Protein AF-A0A7Z0WFH0-F1 (afdb_monomer_lite)

Structure (mmCIF, N/CA/C/O backbone):
data_AF-A0A7Z0WFH0-F1
#
_entry.id   AF-A0A7Z0WFH0-F1
#
loop_
_atom_site.group_PDB
_atom_site.id
_atom_site.type_symbol
_atom_site.label_atom_id
_atom_site.label_alt_id
_atom_site.label_comp_id
_atom_site.label_asym_id
_atom_site.label_entity_id
_atom_site.label_seq_id
_atom_site.pdbx_PDB_ins_code
_atom_site.Cartn_x
_atom_site.Cartn_y
_atom_site.Cartn_z
_atom_site.occupancy
_atom_site.B_iso_or_equiv
_atom_site.auth_seq_id
_atom_site.auth_comp_id
_atom_site.auth_asym_id
_atom_site.auth_atom_id
_atom_site.pdbx_PDB_model_num
ATOM 1 N N . MET A 1 1 ? 19.321 29.723 -22.909 1.00 38.38 1 MET A N 1
ATOM 2 C CA . MET A 1 1 ? 19.135 29.171 -24.269 1.00 38.38 1 MET A CA 1
ATOM 3 C C . MET A 1 1 ? 18.101 28.056 -24.144 1.00 38.38 1 MET A C 1
ATOM 5 O O . MET A 1 1 ? 18.342 27.176 -23.334 1.00 38.38 1 MET A O 1
ATOM 9 N N . SER A 1 2 ? 16.930 28.134 -24.794 1.00 35.34 2 SER A N 1
ATOM 10 C CA . SER A 1 2 ? 15.909 27.067 -24.711 1.00 35.34 2 SER A CA 1
ATOM 11 C C . SER A 1 2 ? 15.937 26.226 -25.981 1.00 35.34 2 SER A C 1
ATOM 13 O O . SER A 1 2 ? 15.665 26.749 -27.064 1.00 35.34 2 SER A O 1
ATOM 15 N N . ILE A 1 3 ? 16.248 24.944 -25.852 1.00 44.28 3 ILE A N 1
ATOM 16 C CA . ILE A 1 3 ? 16.109 23.976 -26.940 1.00 44.28 3 ILE A CA 1
ATOM 17 C C . ILE A 1 3 ? 14.621 23.618 -27.024 1.00 44.28 3 ILE A C 1
ATOM 19 O O . ILE A 1 3 ? 14.014 23.285 -26.011 1.00 44.28 3 ILE A O 1
ATOM 23 N N . ARG A 1 4 ? 14.012 23.772 -28.206 1.00 37.69 4 ARG A N 1
ATOM 24 C CA . ARG A 1 4 ? 12.574 23.510 -28.428 1.00 37.69 4 ARG A CA 1
ATOM 25 C C . ARG A 1 4 ? 12.294 22.161 -29.087 1.00 37.69 4 ARG A C 1
ATOM 27 O O . ARG A 1 4 ? 11.166 21.691 -29.035 1.00 37.69 4 ARG A O 1
ATOM 34 N N . SER A 1 5 ? 13.303 21.565 -29.708 1.00 40.38 5 SER A N 1
ATOM 35 C CA . SER A 1 5 ? 13.224 20.263 -30.362 1.00 40.38 5 SER A CA 1
ATOM 36 C C . SER A 1 5 ? 14.626 19.683 -30.490 1.00 40.38 5 SER A C 1
ATOM 38 O O . SER A 1 5 ? 15.569 20.421 -30.781 1.00 40.38 5 SER A O 1
ATOM 40 N N . LEU A 1 6 ? 14.737 18.372 -30.312 1.00 50.72 6 LEU A N 1
ATOM 41 C CA . LEU A 1 6 ? 15.921 17.581 -30.617 1.00 50.72 6 LEU A CA 1
ATOM 42 C C . LEU A 1 6 ? 15.509 16.573 -31.696 1.00 50.72 6 LEU A C 1
ATOM 44 O O . LEU A 1 6 ? 14.535 15.850 -31.504 1.00 50.72 6 LEU A O 1
ATOM 48 N N . GLY A 1 7 ? 16.190 16.589 -32.841 1.00 48.94 7 GLY A N 1
ATOM 49 C CA . GLY A 1 7 ? 16.025 15.581 -33.886 1.00 48.94 7 GLY A CA 1
ATOM 50 C C . GLY A 1 7 ? 17.146 14.562 -33.756 1.00 48.94 7 GLY A C 1
ATOM 51 O O . GLY A 1 7 ? 18.308 14.961 -33.726 1.00 48.94 7 GLY A O 1
ATOM 52 N N . ILE A 1 8 ? 16.790 13.286 -33.639 1.00 61.34 8 ILE A N 1
ATOM 53 C CA . ILE A 1 8 ? 17.734 12.169 -33.616 1.00 61.34 8 ILE A CA 1
ATOM 54 C C . ILE A 1 8 ? 17.431 11.347 -34.863 1.00 61.34 8 ILE A C 1
ATOM 56 O O . ILE A 1 8 ? 16.303 10.888 -35.043 1.00 61.34 8 ILE A O 1
ATOM 60 N N . GLU A 1 9 ? 18.417 11.238 -35.742 1.00 55.16 9 GLU A N 1
ATOM 61 C CA . GLU A 1 9 ? 18.390 10.353 -36.900 1.00 55.16 9 GLU A CA 1
ATOM 62 C C . GLU A 1 9 ? 19.224 9.131 -36.526 1.00 55.16 9 GLU A C 1
ATOM 64 O O . GLU A 1 9 ? 20.335 9.283 -36.025 1.00 55.16 9 GLU A O 1
ATOM 69 N N . MET A 1 10 ? 18.633 7.948 -36.667 1.00 64.75 10 MET 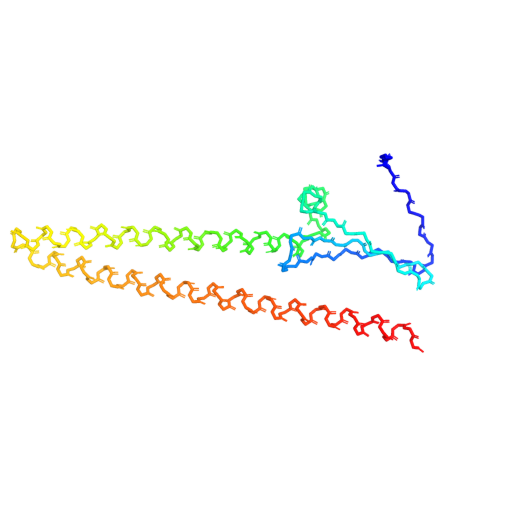A N 1
ATOM 70 C CA . MET A 1 10 ? 19.248 6.678 -36.293 1.00 64.75 10 MET A CA 1
ATOM 71 C C . MET A 1 10 ? 19.501 5.860 -37.548 1.00 64.75 10 MET A C 1
ATOM 73 O O . MET A 1 10 ? 18.597 5.725 -38.380 1.00 64.75 10 MET A O 1
ATOM 77 N N . GLU A 1 11 ? 20.683 5.268 -37.659 1.00 60.97 11 GLU A N 1
ATOM 78 C CA . GLU A 1 11 ? 21.043 4.374 -38.755 1.00 60.97 11 GLU A CA 1
ATOM 79 C C . GLU A 1 11 ? 21.631 3.053 -38.220 1.00 60.97 11 GLU A C 1
ATOM 81 O O . GLU A 1 11 ? 22.154 2.961 -37.117 1.00 60.97 11 GLU A O 1
ATOM 86 N N . GLY A 1 12 ? 21.543 1.970 -38.997 1.00 70.50 12 GLY A N 1
ATOM 87 C CA . GLY A 1 12 ? 22.257 0.727 -38.672 1.00 70.50 12 GLY A CA 1
ATOM 88 C C . GLY A 1 12 ? 21.828 0.028 -37.366 1.00 70.50 12 GLY A C 1
ATOM 89 O O . GLY A 1 12 ? 20.719 -0.503 -37.297 1.00 70.50 12 GLY A O 1
ATOM 90 N N . GLN A 1 13 ? 22.759 -0.078 -36.403 1.00 62.16 13 GLN A N 1
ATOM 91 C CA . GLN A 1 13 ? 22.608 -0.770 -35.105 1.00 62.16 13 GLN A CA 1
ATOM 92 C C . GLN A 1 13 ? 22.297 0.173 -33.933 1.00 62.16 13 GLN A C 1
ATOM 94 O O . GLN A 1 13 ? 22.303 -0.276 -32.787 1.00 62.16 13 GLN A O 1
ATOM 99 N N . ASP A 1 14 ? 22.023 1.449 -34.204 1.00 75.50 14 ASP A N 1
ATOM 100 C CA . ASP A 1 14 ? 21.710 2.421 -33.163 1.00 75.50 14 ASP A CA 1
ATOM 101 C C . ASP A 1 14 ? 20.506 1.972 -32.327 1.00 75.50 14 ASP A C 1
ATOM 103 O O . ASP A 1 14 ? 19.522 1.427 -32.846 1.00 75.50 14 ASP A O 1
ATOM 107 N N . THR A 1 15 ? 20.549 2.239 -31.022 1.00 68.38 15 THR A N 1
ATOM 108 C CA . THR A 1 15 ? 19.445 1.909 -30.113 1.00 68.38 15 THR A CA 1
ATOM 109 C C . THR A 1 15 ? 19.007 3.118 -29.304 1.00 68.38 15 THR A C 1
ATOM 111 O O . THR A 1 15 ? 19.805 3.974 -28.920 1.00 68.38 15 THR A O 1
ATOM 114 N N . ILE A 1 16 ? 17.698 3.187 -29.060 1.00 68.94 16 ILE A N 1
ATOM 115 C CA . ILE A 1 16 ? 17.120 4.062 -28.046 1.00 68.94 16 ILE A CA 1
ATOM 116 C C . ILE A 1 16 ? 16.531 3.156 -26.991 1.00 68.94 16 ILE A C 1
ATOM 118 O O . ILE A 1 16 ? 15.565 2.434 -27.246 1.00 68.94 16 ILE A O 1
ATOM 122 N N . GLU A 1 17 ? 17.095 3.236 -25.801 1.00 67.69 17 GLU A N 1
ATOM 123 C CA . GLU A 1 17 ? 16.575 2.546 -24.642 1.00 67.69 17 GLU A CA 1
ATOM 124 C C . GLU A 1 17 ? 15.988 3.557 -23.671 1.00 67.69 17 GLU A C 1
ATOM 126 O O . GLU A 1 17 ? 16.512 4.653 -23.459 1.00 67.69 17 GLU A O 1
ATOM 131 N N . PHE A 1 18 ? 14.865 3.181 -23.076 1.00 66.81 18 PHE A N 1
ATOM 132 C CA . PHE A 1 18 ? 14.241 3.958 -22.028 1.00 66.81 18 PHE A CA 1
ATOM 133 C C . PHE A 1 18 ? 14.398 3.204 -20.714 1.00 66.81 18 PHE A C 1
ATOM 135 O O . PHE A 1 18 ? 13.906 2.087 -20.566 1.00 66.81 18 PHE A O 1
ATOM 142 N N . HIS A 1 19 ? 15.044 3.846 -19.749 1.00 66.62 19 HIS A N 1
ATOM 143 C CA . HIS A 1 19 ? 15.296 3.301 -18.423 1.00 66.62 19 HIS A CA 1
ATOM 144 C C . HIS A 1 19 ? 14.598 4.176 -17.394 1.00 66.62 19 HIS A C 1
ATOM 146 O O . HIS A 1 19 ? 14.783 5.385 -17.386 1.00 66.62 19 HIS A O 1
ATOM 152 N N . ALA A 1 20 ? 13.798 3.602 -16.505 1.00 62.03 20 ALA A N 1
ATOM 153 C CA . ALA A 1 20 ? 13.264 4.340 -15.366 1.00 62.03 20 ALA A CA 1
ATOM 154 C C . ALA A 1 20 ? 14.005 3.933 -14.101 1.00 62.03 20 ALA A C 1
ATOM 156 O O . ALA A 1 20 ? 14.088 2.742 -13.798 1.00 62.03 20 ALA A O 1
ATOM 157 N N . SER A 1 21 ? 14.485 4.918 -13.343 1.00 58.59 21 SER A N 1
ATOM 158 C CA . SER A 1 21 ? 14.902 4.668 -11.972 1.00 58.59 21 SER A CA 1
ATOM 159 C C . SER A 1 21 ? 13.678 4.304 -11.154 1.00 58.59 21 SER A C 1
ATOM 161 O O . SER A 1 21 ? 12.627 4.939 -11.248 1.00 58.59 21 SER A O 1
ATOM 163 N N . ARG A 1 22 ? 13.821 3.271 -10.337 1.00 53.81 22 ARG A N 1
ATOM 164 C CA . ARG A 1 22 ? 12.811 2.870 -9.355 1.00 53.81 22 ARG A CA 1
ATOM 165 C C . ARG A 1 22 ? 13.113 3.419 -7.963 1.00 53.81 22 ARG A C 1
ATOM 167 O O . ARG A 1 22 ? 12.204 3.572 -7.154 1.00 53.81 22 ARG A O 1
ATOM 174 N N . SER A 1 23 ? 14.370 3.769 -7.691 1.00 49.31 23 SER A N 1
ATOM 175 C CA . SER A 1 23 ? 14.807 4.349 -6.417 1.00 49.31 23 SER A CA 1
ATOM 176 C C . SER A 1 23 ? 14.814 5.877 -6.406 1.00 49.31 23 SER A C 1
ATOM 178 O O . SER A 1 23 ? 14.828 6.484 -5.336 1.00 49.31 23 SER A O 1
ATOM 180 N N . GLU A 1 24 ? 14.820 6.506 -7.579 1.00 55.12 24 GLU A N 1
ATOM 181 C CA . GLU A 1 24 ? 14.791 7.956 -7.741 1.00 55.12 24 GLU A CA 1
ATOM 182 C C . GLU A 1 24 ? 13.645 8.344 -8.685 1.00 55.12 24 GLU A C 1
ATOM 184 O O . GLU A 1 24 ? 13.314 7.575 -9.582 1.00 55.12 24 GLU A O 1
ATOM 189 N N . PRO A 1 25 ? 13.025 9.526 -8.535 1.00 56.81 25 PRO A N 1
ATOM 190 C CA . PRO A 1 25 ? 11.967 9.987 -9.434 1.00 56.81 25 PRO A CA 1
ATOM 191 C C . PRO A 1 25 ? 12.564 10.512 -10.754 1.00 56.81 25 PRO A C 1
ATOM 193 O O . PRO A 1 25 ? 12.330 11.652 -11.167 1.00 56.81 25 PRO A O 1
ATOM 196 N N . THR A 1 26 ? 13.407 9.702 -11.386 1.00 61.84 26 THR A N 1
ATOM 197 C CA . THR A 1 26 ? 14.186 10.031 -12.576 1.00 61.84 26 THR A CA 1
ATOM 198 C C . THR A 1 26 ? 14.075 8.898 -13.589 1.00 61.84 26 THR A C 1
ATOM 200 O O . THR A 1 26 ? 13.887 7.733 -13.249 1.00 61.84 26 THR A O 1
ATOM 203 N N . ALA A 1 27 ? 14.157 9.240 -14.865 1.00 67.38 27 ALA A N 1
ATOM 204 C CA . ALA A 1 27 ? 14.311 8.262 -15.933 1.00 67.38 27 ALA A CA 1
ATOM 205 C C . ALA A 1 27 ? 15.438 8.713 -16.853 1.00 67.38 27 ALA A C 1
ATOM 207 O O . ALA A 1 27 ? 15.871 9.861 -16.789 1.00 67.38 27 ALA A O 1
ATOM 208 N N . TRP A 1 28 ? 15.899 7.832 -17.719 1.00 75.88 28 TRP A N 1
ATOM 209 C CA . TRP A 1 28 ? 16.929 8.099 -18.697 1.00 75.88 28 TRP A CA 1
ATOM 210 C C . TRP A 1 28 ? 16.467 7.612 -20.055 1.00 75.88 28 TRP A C 1
ATOM 212 O O . TRP A 1 28 ? 15.930 6.515 -20.198 1.00 75.88 28 TRP A O 1
ATOM 222 N N . ILE A 1 29 ? 16.705 8.441 -21.060 1.00 77.88 29 ILE A N 1
ATOM 223 C CA . ILE A 1 29 ? 16.764 7.976 -22.438 1.00 77.88 29 ILE A CA 1
ATOM 224 C C . ILE A 1 29 ? 18.237 7.756 -22.733 1.00 77.88 29 ILE A C 1
ATOM 226 O O . ILE A 1 29 ? 19.030 8.693 -22.645 1.00 77.88 29 ILE A O 1
ATOM 230 N N . VAL A 1 30 ? 18.589 6.521 -23.050 1.00 76.75 30 VAL A N 1
ATOM 231 C CA . VAL A 1 30 ? 19.930 6.141 -23.467 1.00 76.75 30 VAL A CA 1
ATOM 232 C C . VAL A 1 30 ? 19.917 6.013 -24.980 1.00 76.75 30 VAL A C 1
ATOM 234 O O . VAL A 1 30 ? 19.114 5.272 -25.541 1.00 76.75 30 VAL A O 1
ATOM 237 N N . LEU A 1 31 ? 20.788 6.775 -25.627 1.00 80.19 31 LEU A N 1
ATOM 238 C CA . LEU A 1 31 ? 21.050 6.704 -27.056 1.00 80.19 31 LEU A CA 1
ATOM 239 C C . LEU A 1 31 ? 22.415 6.049 -27.226 1.00 80.19 31 LEU A C 1
ATOM 241 O O . LEU A 1 31 ? 23.397 6.590 -26.717 1.00 80.19 31 LEU A O 1
ATOM 245 N N . ASP A 1 32 ? 22.479 4.922 -27.922 1.00 78.06 32 ASP A N 1
ATOM 246 C CA . ASP A 1 32 ? 23.744 4.337 -28.368 1.00 78.06 32 ASP A CA 1
ATOM 247 C C . ASP A 1 32 ? 23.846 4.506 -29.882 1.00 78.06 32 ASP A C 1
ATOM 249 O O . ASP A 1 32 ? 22.983 4.013 -30.614 1.00 78.06 32 ASP A O 1
ATOM 253 N N . VAL A 1 33 ? 24.858 5.257 -30.321 1.00 77.62 33 VAL A N 1
ATOM 254 C CA . VAL A 1 33 ? 25.143 5.533 -31.732 1.00 77.62 33 VAL A CA 1
ATOM 255 C C . VAL A 1 33 ? 26.612 5.244 -31.996 1.00 77.62 33 VAL A C 1
ATOM 257 O O . VAL A 1 33 ? 27.488 5.904 -31.432 1.00 77.62 33 VAL A O 1
ATOM 260 N N . ASP A 1 34 ? 26.890 4.250 -32.840 1.00 75.38 34 ASP A N 1
ATOM 261 C CA . ASP A 1 34 ? 28.250 3.807 -33.184 1.00 75.38 34 ASP A CA 1
ATOM 262 C C . ASP A 1 34 ? 29.174 3.584 -31.958 1.00 75.38 34 ASP A C 1
ATOM 264 O O . ASP A 1 34 ? 30.364 3.921 -31.971 1.00 75.38 34 ASP A O 1
ATOM 268 N N . GLY A 1 35 ? 28.631 3.037 -30.862 1.00 71.62 35 GLY A N 1
ATOM 269 C CA . GLY A 1 35 ? 29.362 2.779 -29.614 1.00 71.62 35 GLY A CA 1
ATOM 270 C C . GLY A 1 35 ? 29.617 4.026 -28.759 1.00 71.62 35 GLY A C 1
ATOM 271 O O . GLY A 1 35 ? 30.358 3.965 -27.773 1.00 71.62 35 GLY A O 1
ATOM 272 N N . SER A 1 36 ? 29.030 5.166 -29.131 1.00 73.44 36 SER A N 1
ATOM 273 C CA . SER A 1 36 ? 28.994 6.384 -28.327 1.00 73.44 36 SER A CA 1
ATOM 274 C C . SER A 1 36 ? 27.646 6.504 -27.627 1.00 73.44 36 SER A C 1
ATOM 276 O O . SER A 1 36 ? 26.609 6.674 -28.265 1.00 73.44 36 SER A O 1
ATOM 278 N N . GLN A 1 37 ? 27.679 6.478 -26.295 1.00 77.81 37 GLN A N 1
ATOM 279 C CA . GLN A 1 37 ? 26.480 6.551 -25.471 1.00 77.81 37 GLN A CA 1
ATOM 280 C C . GLN A 1 37 ? 26.180 7.993 -25.037 1.00 77.81 37 GLN A C 1
ATOM 282 O O . GLN A 1 37 ? 27.049 8.706 -24.526 1.00 77.81 37 GLN A O 1
ATOM 287 N N . CYS A 1 38 ? 24.926 8.411 -25.192 1.00 78.50 38 CYS A N 1
ATOM 288 C CA . CYS A 1 38 ? 24.390 9.648 -24.638 1.00 78.50 38 CYS A CA 1
ATOM 289 C C . CYS A 1 38 ? 23.215 9.333 -23.710 1.00 78.50 38 CYS A C 1
ATOM 291 O O . CYS A 1 38 ? 22.246 8.697 -24.116 1.00 78.50 38 CYS A O 1
ATOM 293 N N . GLU A 1 39 ? 23.290 9.810 -22.469 1.00 79.19 39 GLU A N 1
ATOM 294 C CA . GLU A 1 39 ? 22.223 9.656 -21.483 1.00 79.19 39 GLU A CA 1
ATOM 295 C C . GLU A 1 39 ? 21.507 10.990 -21.275 1.00 79.19 39 GLU A C 1
ATOM 297 O O . GLU A 1 39 ? 22.109 12.001 -20.902 1.00 79.19 39 GLU A O 1
ATOM 302 N N . ILE A 1 40 ? 20.197 10.992 -21.494 1.00 79.50 40 ILE A N 1
ATOM 303 C CA . ILE A 1 40 ? 19.336 12.139 -21.232 1.00 79.50 40 ILE A CA 1
ATOM 304 C C . ILE A 1 40 ? 18.533 11.832 -19.980 1.00 79.50 40 ILE A C 1
ATOM 306 O O . ILE A 1 40 ? 17.561 11.078 -20.022 1.00 79.50 40 ILE A O 1
ATOM 310 N N . GLN A 1 41 ? 18.924 12.446 -18.867 1.00 79.25 41 GLN A N 1
ATOM 311 C CA . GLN A 1 41 ? 18.158 12.360 -17.632 1.00 79.25 41 GLN A CA 1
ATOM 312 C C . GLN A 1 41 ? 16.850 13.155 -17.751 1.00 79.25 41 GLN A C 1
ATOM 314 O O . GLN A 1 41 ? 16.821 14.330 -18.126 1.00 79.25 41 GLN A O 1
ATOM 319 N N . LEU A 1 42 ? 15.757 12.507 -17.382 1.00 76.06 42 LEU A N 1
ATOM 320 C CA . LEU A 1 42 ? 14.412 13.040 -17.326 1.00 76.06 42 LEU A CA 1
ATOM 321 C C . LEU A 1 42 ? 14.028 13.292 -15.871 1.00 76.06 42 LEU A C 1
ATOM 323 O O . LEU A 1 42 ? 14.149 12.417 -15.013 1.00 76.06 42 LEU A O 1
ATOM 327 N N . ALA A 1 43 ? 13.527 14.496 -15.609 1.00 72.06 43 ALA A N 1
ATOM 328 C CA . ALA A 1 43 ? 12.877 14.824 -14.351 1.00 72.06 43 ALA A CA 1
ATOM 329 C C . ALA A 1 43 ? 11.508 14.133 -14.243 1.00 72.06 43 ALA A C 1
ATOM 331 O O . ALA A 1 43 ? 10.876 13.828 -15.257 1.00 72.06 43 ALA A O 1
ATOM 332 N N . GLN A 1 44 ? 11.019 13.980 -13.013 1.00 68.50 44 GLN A N 1
ATOM 333 C CA . GLN A 1 44 ? 9.727 13.368 -12.692 1.00 68.50 44 GLN A CA 1
ATOM 334 C C . GLN A 1 44 ? 8.564 13.864 -13.569 1.00 68.50 44 GLN A C 1
ATOM 336 O O . GLN A 1 44 ? 7.820 13.059 -14.123 1.00 68.50 44 GLN A O 1
ATOM 341 N N . SER A 1 45 ? 8.448 15.180 -13.773 1.00 68.94 45 SER A N 1
ATOM 342 C CA . SER A 1 45 ? 7.377 15.777 -14.585 1.00 68.94 45 SER A CA 1
ATOM 343 C C . SER A 1 45 ? 7.399 15.329 -16.054 1.00 68.94 45 SER A C 1
ATOM 345 O O . SER A 1 45 ? 6.356 15.253 -16.705 1.00 68.94 45 SER A O 1
ATOM 347 N N . HIS A 1 46 ? 8.577 15.009 -16.596 1.00 72.62 46 HIS A N 1
ATOM 348 C CA . HIS A 1 46 ? 8.713 14.473 -17.951 1.00 72.62 46 HIS A CA 1
ATOM 349 C C . HIS A 1 46 ? 8.296 13.002 -18.012 1.00 72.62 46 HIS A C 1
ATOM 351 O O . HIS A 1 46 ? 7.674 12.591 -18.988 1.00 72.62 46 HIS A O 1
ATOM 357 N N . VAL A 1 47 ? 8.583 12.225 -16.964 1.00 68.00 47 VAL A N 1
ATOM 358 C CA . VAL A 1 47 ? 8.157 10.821 -16.854 1.00 68.00 47 VAL A CA 1
ATOM 359 C C . VAL A 1 47 ? 6.636 10.722 -16.776 1.00 68.00 47 VAL A C 1
ATOM 361 O O . VAL A 1 47 ? 6.036 9.920 -17.488 1.00 68.00 47 VAL A O 1
ATOM 364 N N . GLU A 1 48 ? 6.006 11.577 -15.970 1.00 66.25 48 GLU A N 1
ATOM 365 C CA . GLU A 1 48 ? 4.546 11.676 -15.865 1.00 66.25 48 GLU A CA 1
ATOM 366 C C . GLU A 1 48 ? 3.912 12.007 -17.225 1.00 66.25 48 GLU A C 1
ATOM 368 O O . GLU A 1 48 ? 3.006 11.310 -17.673 1.00 66.25 48 GLU A O 1
ATOM 373 N N . THR A 1 49 ? 4.466 12.986 -17.946 1.00 72.06 49 THR A N 1
ATOM 374 C CA . THR A 1 49 ? 3.986 13.357 -19.289 1.00 72.06 49 THR A CA 1
ATOM 375 C C . THR A 1 49 ? 4.146 12.216 -20.304 1.00 72.06 49 THR A C 1
ATOM 377 O O . THR A 1 49 ? 3.281 12.008 -21.153 1.00 72.06 49 THR A O 1
ATOM 380 N N . LEU A 1 50 ? 5.247 11.459 -20.236 1.00 68.81 50 LEU A N 1
ATOM 381 C CA . LEU A 1 50 ? 5.495 10.333 -21.139 1.00 68.81 50 LEU A CA 1
ATOM 382 C C . LEU A 1 50 ? 4.549 9.153 -20.874 1.00 68.81 50 LEU A C 1
ATOM 384 O O . LEU A 1 50 ? 4.119 8.511 -21.833 1.00 68.81 50 LEU A O 1
ATOM 388 N N . ARG A 1 51 ? 4.173 8.899 -19.611 1.00 63.53 51 ARG A N 1
ATOM 389 C CA . ARG A 1 51 ? 3.174 7.873 -19.247 1.00 63.53 51 ARG A CA 1
ATOM 390 C C . ARG A 1 51 ? 1.828 8.123 -19.922 1.00 63.53 51 ARG A C 1
ATOM 392 O O . ARG A 1 51 ? 1.241 7.182 -20.453 1.00 63.53 51 ARG A O 1
ATOM 399 N N . ASP A 1 52 ? 1.387 9.377 -19.966 1.00 64.31 52 ASP A N 1
ATOM 400 C CA . ASP A 1 52 ? 0.119 9.752 -20.599 1.00 64.31 52 ASP A CA 1
ATOM 401 C C . ASP A 1 52 ? 0.140 9.564 -22.125 1.00 64.31 52 ASP A C 1
ATOM 403 O O . ASP A 1 52 ? -0.898 9.311 -22.740 1.00 64.31 52 ASP A O 1
ATOM 407 N N . GLN A 1 53 ? 1.315 9.681 -22.754 1.00 63.72 53 GLN A N 1
ATOM 408 C CA . GLN A 1 53 ? 1.447 9.653 -24.213 1.00 63.72 53 GLN A CA 1
ATOM 409 C C . GLN A 1 53 ? 1.837 8.288 -24.790 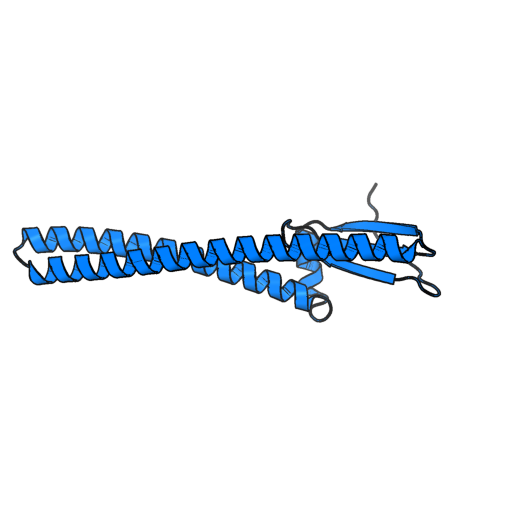1.00 63.72 53 GLN A C 1
ATOM 411 O O . GLN A 1 53 ? 1.469 7.995 -25.928 1.00 63.72 53 GLN A O 1
ATOM 416 N N . LEU A 1 54 ? 2.558 7.444 -24.042 1.00 63.88 54 LEU A N 1
ATOM 417 C CA . LEU A 1 54 ? 3.096 6.163 -24.525 1.00 63.88 54 LEU A CA 1
ATOM 418 C C . LEU A 1 54 ? 2.832 4.992 -23.550 1.00 63.88 54 LEU A C 1
ATOM 420 O O . LEU A 1 54 ? 3.767 4.299 -23.137 1.00 63.88 54 LEU A O 1
ATOM 424 N N . PRO A 1 55 ? 1.563 4.696 -23.211 1.00 55.25 55 PRO A N 1
ATOM 425 C CA . PRO A 1 55 ? 1.213 3.724 -22.168 1.00 55.25 55 PRO A CA 1
ATOM 426 C C . PRO A 1 55 ? 1.693 2.290 -22.453 1.00 55.25 55 PRO A C 1
ATOM 428 O O . PRO A 1 55 ? 1.962 1.536 -21.524 1.00 55.25 55 PRO A O 1
ATOM 431 N N . GLY A 1 56 ? 1.831 1.902 -23.728 1.00 49.34 56 GLY A N 1
ATOM 432 C CA . GLY A 1 56 ? 2.296 0.563 -24.117 1.00 49.34 56 GLY A CA 1
ATOM 433 C C . GLY A 1 56 ? 3.814 0.362 -24.041 1.00 49.34 56 GLY A C 1
ATOM 434 O O . GLY A 1 56 ? 4.262 -0.756 -23.814 1.00 49.34 56 GLY A O 1
ATOM 435 N N . VAL A 1 57 ? 4.599 1.432 -24.203 1.00 53.31 57 VAL A N 1
ATOM 436 C CA . VAL A 1 57 ? 6.075 1.399 -24.116 1.00 53.31 57 VAL A CA 1
ATOM 437 C C . VAL A 1 57 ? 6.530 1.471 -22.656 1.00 53.31 57 VAL A C 1
ATOM 439 O O . VAL A 1 57 ? 7.590 0.974 -22.300 1.00 53.31 57 VAL A O 1
ATOM 442 N N . LEU A 1 58 ? 5.692 2.047 -21.794 1.00 54.97 58 LEU A N 1
ATOM 443 C CA . LEU A 1 58 ? 5.979 2.289 -20.385 1.00 54.97 58 LEU A CA 1
ATOM 444 C C . LEU A 1 58 ? 5.157 1.376 -19.464 1.00 54.97 58 LEU A C 1
ATOM 446 O O . LEU A 1 58 ? 4.927 1.722 -18.309 1.00 54.97 58 LEU A O 1
ATOM 450 N N . ALA A 1 59 ? 4.708 0.211 -19.939 1.00 50.91 59 ALA A N 1
ATOM 451 C CA . ALA A 1 59 ? 3.940 -0.738 -19.127 1.00 50.91 59 ALA A CA 1
ATOM 452 C C . ALA A 1 59 ? 4.703 -1.171 -17.854 1.00 50.91 59 ALA A C 1
ATOM 454 O O . ALA A 1 59 ? 4.113 -1.282 -16.779 1.00 50.91 59 ALA A O 1
ATOM 455 N N . ASP A 1 60 ? 6.030 -1.297 -17.937 1.00 52.94 60 ASP A N 1
ATOM 456 C CA . ASP A 1 60 ? 6.897 -1.564 -16.780 1.00 52.94 60 ASP A CA 1
ATOM 457 C C . ASP A 1 60 ? 6.993 -0.376 -15.804 1.00 52.94 60 ASP A C 1
ATOM 459 O O . ASP A 1 60 ? 7.270 -0.552 -14.619 1.00 52.94 60 ASP A O 1
ATOM 463 N N . LEU A 1 61 ? 6.705 0.835 -16.281 1.00 52.56 61 LEU A N 1
ATOM 464 C CA . LEU A 1 61 ? 6.617 2.077 -15.511 1.00 52.56 61 LEU A CA 1
ATOM 465 C C . LEU A 1 61 ? 5.221 2.296 -14.911 1.00 52.56 61 LEU A C 1
ATOM 467 O O . LEU A 1 61 ? 5.111 2.954 -13.876 1.00 52.56 61 LEU A O 1
ATOM 471 N N . ALA A 1 62 ? 4.170 1.765 -15.546 1.00 53.62 62 ALA A N 1
ATOM 472 C CA . ALA A 1 62 ? 2.817 1.713 -14.991 1.00 53.62 62 ALA A CA 1
ATOM 473 C C . ALA A 1 62 ? 2.790 0.833 -13.736 1.00 53.62 62 ALA A C 1
ATOM 475 O O . ALA A 1 62 ? 2.209 1.222 -12.728 1.00 53.62 62 ALA A O 1
ATOM 476 N N . ARG A 1 63 ? 3.543 -0.275 -13.748 1.00 61.75 63 ARG A N 1
ATOM 477 C CA . ARG A 1 63 ? 3.766 -1.110 -12.564 1.00 61.75 63 ARG A CA 1
ATOM 478 C C . ARG A 1 63 ? 4.380 -0.332 -11.389 1.00 61.75 63 ARG A C 1
ATOM 480 O O . ARG A 1 63 ? 3.975 -0.554 -10.258 1.00 61.75 63 ARG A O 1
ATOM 487 N N . VAL A 1 64 ? 5.306 0.597 -11.643 1.00 61.12 64 VAL A N 1
ATOM 488 C CA . VAL A 1 64 ? 5.877 1.465 -10.588 1.00 61.12 64 VAL A CA 1
ATOM 489 C C . VAL A 1 64 ? 4.811 2.400 -10.011 1.00 61.12 64 VAL A C 1
ATOM 491 O O . VAL A 1 64 ? 4.735 2.573 -8.801 1.00 61.12 64 VAL A O 1
ATOM 494 N N . GLY A 1 65 ? 3.947 2.957 -10.868 1.00 61.12 65 GLY A N 1
ATOM 495 C CA . GLY A 1 65 ? 2.802 3.754 -10.421 1.00 61.12 65 GLY A CA 1
ATOM 496 C C . GLY A 1 65 ? 1.840 2.956 -9.537 1.00 61.12 65 GLY A C 1
ATOM 497 O O . GLY A 1 65 ? 1.448 3.438 -8.480 1.00 61.12 65 GLY A O 1
ATOM 498 N N . ASP A 1 66 ? 1.520 1.719 -9.923 1.00 67.50 66 ASP A N 1
ATOM 499 C CA . ASP A 1 66 ? 0.667 0.823 -9.131 1.00 67.50 66 ASP A CA 1
ATOM 500 C C . ASP A 1 66 ? 1.301 0.448 -7.777 1.00 67.50 66 ASP A C 1
ATOM 502 O O . ASP A 1 66 ? 0.596 0.321 -6.772 1.00 67.50 66 ASP A O 1
ATOM 506 N N . GLU A 1 67 ? 2.625 0.272 -7.733 1.00 66.50 67 GLU A N 1
ATOM 507 C CA . GLU A 1 67 ? 3.386 -0.022 -6.512 1.00 66.50 67 GLU A CA 1
ATOM 508 C C . GLU A 1 67 ? 3.407 1.182 -5.548 1.00 66.50 67 GLU A C 1
ATOM 510 O O . GLU A 1 67 ? 3.155 1.008 -4.350 1.00 66.50 67 GLU A O 1
ATOM 515 N N . ASP A 1 68 ? 3.615 2.401 -6.055 1.00 69.00 68 ASP A N 1
ATOM 516 C CA . ASP A 1 68 ? 3.532 3.640 -5.265 1.00 69.00 68 ASP A CA 1
ATOM 517 C C . ASP A 1 68 ? 2.117 3.870 -4.711 1.00 69.00 68 ASP A C 1
ATOM 519 O O . ASP A 1 68 ? 1.944 4.165 -3.523 1.00 69.00 68 ASP A O 1
ATOM 523 N N . ASP A 1 69 ? 1.095 3.662 -5.542 1.00 73.25 69 ASP A N 1
ATOM 524 C CA . ASP A 1 69 ? -0.314 3.716 -5.149 1.00 73.25 69 ASP A CA 1
ATOM 525 C C . ASP A 1 69 ? -0.633 2.704 -4.042 1.00 73.25 69 ASP A C 1
ATOM 527 O O . ASP A 1 69 ? -1.331 3.012 -3.069 1.00 73.25 69 ASP A O 1
ATOM 531 N N . ALA A 1 70 ? -0.135 1.473 -4.181 1.00 75.31 70 ALA A N 1
ATOM 532 C CA . ALA A 1 70 ? -0.317 0.428 -3.186 1.00 75.31 70 ALA A CA 1
ATOM 533 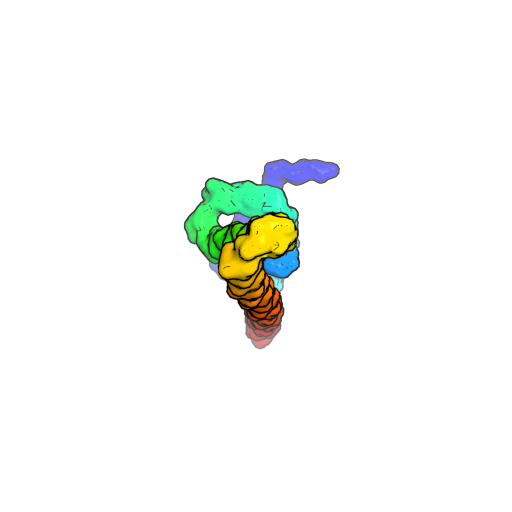C C . ALA A 1 70 ? 0.368 0.791 -1.860 1.00 75.31 70 ALA A C 1
ATOM 535 O O . ALA A 1 70 ? -0.235 0.591 -0.801 1.00 75.31 70 ALA A O 1
ATOM 536 N N . ARG A 1 71 ? 1.575 1.375 -1.906 1.00 79.44 71 ARG A N 1
ATOM 537 C CA . ARG A 1 71 ? 2.278 1.876 -0.716 1.00 79.44 71 ARG A CA 1
ATOM 538 C C . ARG A 1 71 ? 1.478 2.975 -0.024 1.00 79.44 71 ARG A C 1
ATOM 540 O O . ARG A 1 71 ? 1.201 2.858 1.165 1.00 79.44 71 ARG A O 1
ATOM 547 N N . GLN A 1 72 ? 1.031 3.984 -0.770 1.00 79.88 72 GLN A N 1
ATOM 548 C CA . GLN A 1 72 ? 0.221 5.081 -0.235 1.00 79.88 72 GLN A CA 1
ATOM 549 C C . GLN A 1 72 ? -1.053 4.557 0.453 1.00 79.88 72 GLN A C 1
ATOM 551 O O . GLN A 1 72 ? -1.386 4.966 1.564 1.00 79.88 72 GLN A O 1
ATOM 556 N N . ARG A 1 73 ? -1.753 3.598 -0.170 1.00 79.06 73 ARG A N 1
ATOM 557 C CA . ARG A 1 73 ? -2.953 2.976 0.419 1.00 79.06 73 ARG A CA 1
ATOM 558 C C . ARG A 1 73 ? -2.643 2.193 1.694 1.00 79.06 73 ARG A C 1
ATOM 560 O O . ARG A 1 73 ? -3.493 2.161 2.589 1.00 79.06 73 ARG A O 1
ATOM 567 N N . ALA A 1 74 ? -1.481 1.545 1.769 1.00 80.69 74 ALA A N 1
ATOM 568 C CA . ALA A 1 74 ? -1.038 0.835 2.963 1.00 80.69 74 ALA A CA 1
ATOM 569 C C . ALA A 1 74 ? -0.745 1.814 4.112 1.00 80.69 74 ALA A C 1
ATOM 571 O O . ALA A 1 74 ? -1.261 1.614 5.212 1.00 80.69 74 ALA A O 1
ATOM 572 N N . ASP A 1 75 ? -0.033 2.909 3.839 1.00 80.88 75 ASP A N 1
ATOM 573 C CA . ASP A 1 75 ? 0.250 3.964 4.820 1.00 80.88 75 ASP A CA 1
ATOM 574 C C . ASP A 1 75 ? -1.052 4.589 5.357 1.00 80.88 75 ASP A C 1
ATOM 576 O O . ASP A 1 75 ? -1.267 4.679 6.571 1.00 80.88 75 ASP A O 1
ATOM 580 N N . ASP A 1 76 ? -1.989 4.921 4.464 1.00 84.69 76 ASP A N 1
ATOM 581 C CA . ASP A 1 76 ? -3.314 5.430 4.834 1.00 84.69 76 ASP A CA 1
ATOM 582 C C . ASP A 1 76 ? -4.107 4.421 5.681 1.00 84.69 76 ASP A C 1
ATOM 584 O O . ASP A 1 76 ? -4.846 4.794 6.600 1.00 84.69 76 ASP A O 1
ATOM 588 N N . ALA A 1 77 ? -3.991 3.123 5.383 1.00 82.69 77 ALA A N 1
ATOM 589 C CA . ALA A 1 77 ? -4.642 2.074 6.158 1.00 82.69 77 ALA A CA 1
ATOM 590 C C . ALA A 1 77 ? -4.062 1.967 7.576 1.00 82.69 77 ALA A C 1
ATOM 592 O O . ALA A 1 77 ? -4.842 1.855 8.524 1.00 82.69 77 ALA A O 1
ATOM 593 N N . VAL A 1 78 ? -2.739 2.074 7.735 1.00 87.44 78 VAL A N 1
ATOM 594 C CA . VAL A 1 78 ? -2.065 2.086 9.046 1.00 87.44 78 VAL A CA 1
ATOM 595 C C . VAL A 1 78 ? -2.486 3.307 9.869 1.00 87.44 78 VAL A C 1
ATOM 597 O O . VAL A 1 78 ? -2.802 3.175 11.056 1.00 87.44 78 VAL A O 1
ATOM 600 N N . LEU A 1 79 ? -2.587 4.486 9.247 1.00 87.75 79 LEU A N 1
ATOM 601 C CA . LEU A 1 79 ? -3.073 5.698 9.917 1.00 87.75 79 LEU A CA 1
ATOM 602 C C . LEU A 1 79 ? -4.516 5.536 10.410 1.00 87.75 79 LEU A C 1
ATOM 604 O O . LEU A 1 79 ? -4.814 5.817 11.574 1.00 87.75 79 LEU A O 1
ATOM 608 N N . ARG A 1 80 ? -5.410 5.025 9.555 1.00 88.56 80 ARG A N 1
ATOM 609 C CA . ARG A 1 80 ? -6.804 4.744 9.938 1.00 88.56 80 ARG A CA 1
ATOM 610 C C . ARG A 1 80 ? -6.897 3.702 11.051 1.00 88.56 80 ARG A C 1
ATOM 612 O O . ARG A 1 80 ? -7.707 3.869 11.961 1.00 88.56 80 ARG A O 1
ATOM 619 N N . ALA A 1 81 ? -6.081 2.651 10.996 1.00 88.94 81 ALA A N 1
ATOM 620 C CA . ALA A 1 81 ? -6.023 1.624 12.033 1.00 88.94 81 ALA A CA 1
ATOM 621 C C . ALA A 1 81 ? -5.579 2.216 13.381 1.00 88.94 81 ALA A C 1
ATOM 623 O O . ALA A 1 81 ? -6.211 1.960 14.402 1.00 88.94 81 ALA A O 1
ATOM 624 N N . THR A 1 82 ? -4.560 3.077 13.378 1.00 90.62 82 THR A N 1
ATOM 625 C CA . THR A 1 82 ? -4.047 3.748 14.585 1.00 90.62 82 THR A CA 1
ATOM 626 C C . THR A 1 82 ? -5.098 4.658 15.233 1.00 90.62 82 THR A C 1
ATOM 628 O O . THR A 1 82 ? -5.296 4.630 16.453 1.00 90.62 82 THR A O 1
ATOM 631 N N . ASP A 1 83 ? -5.825 5.436 14.428 1.00 93.44 83 ASP A N 1
ATOM 632 C CA . ASP A 1 83 ? -6.938 6.264 14.910 1.00 93.44 83 ASP A CA 1
ATOM 633 C C . ASP A 1 83 ? -8.086 5.397 15.465 1.00 93.44 83 ASP A C 1
ATOM 635 O O . ASP A 1 83 ? -8.595 5.648 16.560 1.00 93.44 83 ASP A O 1
ATOM 639 N N . ALA A 1 84 ? -8.448 4.312 14.772 1.00 90.56 84 ALA A N 1
ATOM 640 C CA . ALA A 1 84 ? -9.465 3.372 15.242 1.00 90.56 84 ALA A CA 1
ATOM 641 C C . ALA A 1 84 ? -9.090 2.719 16.585 1.00 90.56 84 ALA A C 1
ATOM 643 O O . ALA A 1 84 ? -9.936 2.650 17.481 1.00 90.56 84 ALA A O 1
ATOM 644 N N . VAL A 1 85 ? -7.829 2.307 16.755 1.00 95.00 85 VAL A N 1
ATOM 645 C CA . VAL A 1 85 ? -7.285 1.771 18.015 1.00 95.00 85 VAL A CA 1
ATOM 646 C C . VAL A 1 85 ? -7.400 2.800 19.133 1.00 95.0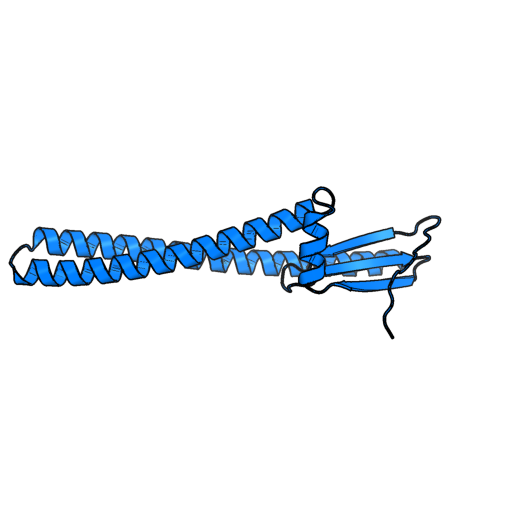0 85 VAL A C 1
ATOM 648 O O . VAL A 1 85 ? -7.917 2.487 20.205 1.00 95.00 85 VAL A O 1
ATOM 651 N N . THR A 1 86 ? -6.993 4.045 18.877 1.00 95.69 86 THR A N 1
ATOM 652 C CA . THR A 1 86 ? -7.070 5.132 19.864 1.00 95.69 86 THR A CA 1
ATOM 653 C C . THR A 1 86 ? -8.507 5.321 20.350 1.00 95.69 86 THR A C 1
ATOM 655 O O . THR A 1 86 ? -8.781 5.267 21.552 1.00 95.69 86 THR A O 1
ATOM 658 N N . ARG A 1 87 ? -9.461 5.420 19.417 1.00 94.25 87 ARG A N 1
ATOM 659 C CA . ARG A 1 87 ? -10.891 5.553 19.735 1.00 94.25 87 ARG A CA 1
ATOM 660 C C . ARG A 1 87 ? -11.449 4.330 20.465 1.00 94.25 87 ARG A C 1
ATOM 662 O O . ARG A 1 87 ? -12.304 4.477 21.340 1.00 94.25 87 ARG A O 1
ATOM 669 N N . ALA A 1 88 ? -11.012 3.121 20.110 1.00 92.88 88 ALA A N 1
ATOM 670 C CA . ALA A 1 88 ? -11.439 1.893 20.777 1.00 92.88 88 ALA A CA 1
ATOM 671 C C . ALA A 1 88 ? -10.968 1.858 22.238 1.00 92.88 88 ALA A C 1
ATOM 673 O O . ALA A 1 88 ? -11.762 1.544 23.124 1.00 92.88 88 ALA A O 1
ATOM 674 N N . LEU A 1 89 ? -9.721 2.257 22.507 1.00 95.75 89 LEU A N 1
ATOM 675 C CA . LEU A 1 89 ? -9.163 2.320 23.860 1.00 95.75 89 LEU A CA 1
ATOM 676 C C . LEU A 1 89 ? -9.827 3.406 24.718 1.00 95.75 89 LEU A C 1
ATOM 678 O O . LEU A 1 89 ? -10.121 3.167 25.893 1.00 95.75 89 LEU A O 1
ATOM 682 N N . GLU A 1 90 ? -10.135 4.569 24.142 1.00 96.94 90 GLU A N 1
ATOM 683 C CA . GLU A 1 90 ? -10.915 5.610 24.821 1.00 96.94 90 GLU A CA 1
ATOM 684 C C . GLU A 1 90 ? -12.312 5.108 25.203 1.00 96.94 90 GLU A C 1
ATOM 686 O O . GLU A 1 90 ? -12.737 5.248 26.353 1.00 96.94 90 GLU A O 1
ATOM 691 N N . LYS A 1 91 ? -13.013 4.450 24.271 1.00 94.25 91 LYS A N 1
ATOM 692 C CA . LYS A 1 91 ? -14.325 3.846 24.541 1.00 94.25 91 LYS A CA 1
ATOM 693 C C . LYS A 1 91 ? -14.246 2.716 25.561 1.00 94.25 91 LYS A C 1
ATOM 695 O O . LYS A 1 91 ? -15.140 2.612 26.396 1.00 94.25 91 LYS A O 1
ATOM 700 N N . ALA A 1 92 ? -13.185 1.910 25.540 1.00 95.12 92 ALA A N 1
ATOM 701 C CA . ALA A 1 92 ? -12.972 0.859 26.529 1.00 95.12 92 ALA A CA 1
ATOM 702 C C . ALA A 1 92 ? -12.847 1.452 27.936 1.00 95.12 92 ALA A C 1
ATOM 704 O O . ALA A 1 92 ? -13.477 0.969 28.873 1.00 95.12 92 ALA A O 1
ATOM 705 N N . ARG A 1 93 ? -12.095 2.551 28.075 1.00 97.06 93 ARG A N 1
ATOM 706 C CA . ARG A 1 93 ? -11.968 3.283 29.340 1.00 97.06 93 ARG A CA 1
ATOM 707 C C . ARG A 1 93 ? -13.309 3.847 29.814 1.00 97.06 93 ARG A C 1
ATOM 709 O O . ARG A 1 93 ? -13.615 3.766 31.000 1.00 97.06 93 ARG A O 1
ATOM 716 N N . LEU A 1 94 ? -14.113 4.405 28.910 1.00 96.62 94 LEU A N 1
ATOM 717 C CA . LEU A 1 94 ? -15.450 4.904 29.247 1.00 96.62 94 LEU A CA 1
ATOM 718 C C . LEU A 1 94 ? -16.395 3.774 29.680 1.00 96.62 94 LEU A C 1
ATOM 720 O O . LEU A 1 94 ? -17.103 3.935 30.669 1.00 96.62 94 LEU A O 1
ATOM 724 N N . ALA A 1 95 ? -16.373 2.637 28.981 1.00 93.00 95 ALA A N 1
ATOM 725 C CA . ALA A 1 95 ? -17.163 1.456 29.323 1.00 93.00 95 ALA A CA 1
ATOM 726 C C . ALA A 1 95 ? -16.773 0.881 30.696 1.00 93.00 95 ALA A C 1
ATOM 728 O O . ALA A 1 95 ? -17.640 0.498 31.475 1.00 93.00 95 ALA A O 1
ATOM 729 N N . GLU A 1 96 ? -15.483 0.876 31.034 1.00 95.88 96 GLU A N 1
ATOM 730 C CA . GLU A 1 96 ? -15.012 0.463 32.360 1.00 95.88 96 GLU A CA 1
ATOM 731 C C . GLU A 1 96 ? -15.563 1.369 33.470 1.00 95.88 96 GLU A C 1
ATOM 733 O O . GLU A 1 96 ? -16.054 0.882 34.486 1.00 95.88 96 GLU A O 1
ATOM 738 N N . ASN A 1 97 ? -15.559 2.687 33.250 1.00 96.50 97 ASN A N 1
ATOM 739 C CA . ASN A 1 97 ? -16.069 3.657 34.222 1.00 96.50 97 ASN A CA 1
ATOM 740 C C . ASN A 1 97 ? -17.577 3.516 34.487 1.00 96.50 97 ASN A C 1
ATOM 742 O O . ASN A 1 97 ? -18.056 3.960 35.528 1.00 96.50 97 ASN A O 1
ATOM 746 N N . THR A 1 98 ? -18.329 2.922 33.557 1.00 96.69 98 THR A N 1
ATOM 747 C CA . THR A 1 98 ? -19.766 2.648 33.707 1.00 96.69 98 THR A CA 1
ATOM 748 C C . THR A 1 98 ? -20.066 1.203 34.117 1.00 96.69 98 THR A C 1
ATOM 750 O O . THR A 1 98 ? -21.234 0.826 34.189 1.00 96.69 98 THR A O 1
ATOM 753 N N . GLY A 1 99 ? -19.038 0.394 34.409 1.00 96.56 99 GLY A N 1
ATOM 754 C CA . GLY A 1 99 ? -19.174 -1.006 34.828 1.00 96.56 99 GLY A CA 1
ATOM 755 C C . GLY A 1 99 ? -19.435 -1.997 33.687 1.00 96.56 99 GLY A C 1
ATOM 756 O O . GLY A 1 99 ? -19.693 -3.173 33.938 1.00 96.56 99 GLY A O 1
ATOM 757 N N . ALA A 1 100 ? -19.353 -1.563 32.427 1.00 96.38 100 ALA A N 1
ATOM 758 C CA . ALA A 1 100 ? -19.524 -2.407 31.245 1.00 96.38 100 ALA A CA 1
ATOM 759 C C . ALA A 1 100 ? -18.219 -3.149 30.885 1.00 96.38 100 ALA A C 1
ATOM 761 O O . ALA A 1 100 ? -17.652 -2.972 29.803 1.00 96.38 100 ALA A O 1
ATOM 762 N N . HIS A 1 101 ? -17.726 -3.988 31.803 1.00 95.38 101 HIS A N 1
ATOM 763 C CA . HIS A 1 101 ? -16.412 -4.639 31.694 1.00 95.38 101 HIS A CA 1
ATOM 764 C C . HIS A 1 101 ? -16.267 -5.564 30.473 1.00 95.38 101 HIS A C 1
ATOM 766 O O . HIS A 1 101 ? -15.195 -5.611 29.868 1.00 95.38 101 HIS A O 1
ATOM 772 N N . GLU A 1 102 ? -17.329 -6.264 30.060 1.00 96.00 102 GLU A N 1
ATOM 773 C CA . GLU A 1 102 ? -17.301 -7.116 28.858 1.00 96.00 102 GLU A CA 1
ATOM 774 C C . GLU A 1 102 ? -17.073 -6.290 27.584 1.00 96.00 102 GLU A C 1
ATOM 776 O O . GLU A 1 102 ? -16.239 -6.641 26.749 1.00 96.00 102 GLU A O 1
ATOM 781 N N . VAL A 1 103 ? -17.743 -5.138 27.472 1.00 94.50 103 VAL A N 1
ATOM 782 C CA . VAL A 1 103 ? -17.565 -4.202 26.352 1.00 94.50 103 VAL A CA 1
ATOM 783 C C . VAL A 1 103 ? -16.159 -3.606 26.370 1.00 94.50 103 VAL A C 1
ATOM 785 O O . VAL A 1 103 ? -15.502 -3.553 25.331 1.00 94.50 103 VAL A O 1
ATOM 788 N N . ALA A 1 104 ? -15.662 -3.202 27.544 1.00 94.50 104 ALA A N 1
ATOM 789 C CA . ALA A 1 104 ? -14.296 -2.702 27.692 1.00 94.50 104 ALA A CA 1
ATOM 790 C C . ALA A 1 104 ? -13.251 -3.749 27.269 1.00 94.50 104 ALA A C 1
ATOM 792 O O . ALA A 1 104 ? -12.283 -3.419 26.585 1.00 94.50 104 ALA A O 1
ATOM 793 N N . THR A 1 105 ? -13.467 -5.014 27.634 1.00 97.44 105 THR A N 1
ATOM 794 C CA . THR A 1 105 ? -12.591 -6.134 27.265 1.00 97.44 105 THR A CA 1
ATOM 795 C C . THR A 1 105 ? -12.615 -6.372 25.761 1.00 97.44 105 THR A C 1
ATOM 797 O O . THR A 1 105 ? -11.560 -6.384 25.134 1.00 97.44 105 THR A O 1
ATOM 800 N N . SER A 1 106 ? -13.805 -6.460 25.164 1.00 96.25 106 SER A N 1
ATOM 801 C CA . SER A 1 106 ? -13.966 -6.652 23.721 1.00 96.25 106 SER A CA 1
ATOM 802 C C . SER A 1 106 ? -13.292 -5.539 22.908 1.00 96.25 106 SER A C 1
ATOM 804 O O . SER A 1 106 ? -12.580 -5.824 21.948 1.00 96.25 106 SER A O 1
ATOM 806 N N . LEU A 1 107 ? -13.430 -4.277 23.331 1.00 92.12 107 LEU A N 1
ATOM 807 C CA . LEU A 1 107 ? -12.777 -3.139 22.678 1.00 92.12 107 LEU A CA 1
ATOM 808 C C . LEU A 1 107 ? -11.246 -3.194 22.774 1.00 92.12 107 LEU A C 1
ATOM 810 O O . LEU A 1 107 ? -10.569 -2.838 21.813 1.00 92.12 107 LEU A O 1
ATOM 814 N N . ARG A 1 108 ? -10.689 -3.651 23.903 1.00 96.12 108 ARG A N 1
ATOM 815 C CA . ARG A 1 108 ? -9.236 -3.844 24.052 1.00 96.12 108 ARG A CA 1
ATOM 816 C C . ARG A 1 108 ? -8.715 -4.983 23.190 1.00 96.12 108 ARG A C 1
ATOM 818 O O . ARG A 1 108 ? -7.657 -4.828 22.593 1.00 96.12 108 ARG A O 1
ATOM 825 N N . THR A 1 109 ? -9.448 -6.091 23.111 1.00 97.25 109 THR A N 1
ATOM 826 C CA . THR A 1 109 ? -9.100 -7.210 22.229 1.00 97.25 109 THR A CA 1
ATOM 827 C C . THR A 1 109 ? -9.087 -6.759 20.772 1.00 97.25 109 THR A C 1
ATOM 829 O O . THR A 1 109 ? -8.071 -6.915 20.104 1.00 97.25 109 THR A O 1
ATOM 832 N N . ALA A 1 110 ? -10.148 -6.089 20.313 1.00 94.00 110 ALA A N 1
ATOM 833 C CA . ALA A 1 110 ? -10.213 -5.562 18.951 1.00 94.00 110 ALA A CA 1
ATOM 834 C C . ALA A 1 110 ? -9.095 -4.543 18.662 1.00 94.00 110 ALA A C 1
ATOM 836 O O . ALA A 1 110 ? -8.523 -4.536 17.572 1.00 94.00 110 ALA A O 1
ATOM 837 N N . ALA A 1 111 ? -8.755 -3.693 19.639 1.00 93.25 111 ALA A N 1
ATOM 838 C CA . ALA A 1 111 ? -7.632 -2.769 19.525 1.00 93.25 111 ALA A CA 1
ATOM 839 C C . ALA A 1 111 ? -6.295 -3.514 19.366 1.00 93.25 111 ALA A C 1
ATOM 841 O O . ALA A 1 111 ? -5.524 -3.177 18.473 1.00 93.25 111 ALA A O 1
ATOM 842 N N . ALA A 1 112 ? -6.046 -4.551 20.172 1.00 95.81 112 ALA A N 1
ATOM 843 C CA . ALA A 1 112 ? -4.830 -5.357 20.085 1.00 95.81 112 ALA A CA 1
ATOM 844 C C . ALA A 1 112 ? -4.701 -6.077 18.730 1.00 95.81 112 ALA A C 1
ATOM 846 O O . ALA A 1 112 ? -3.657 -5.980 18.092 1.00 95.81 112 ALA A O 1
ATOM 847 N N . GLU A 1 113 ? -5.772 -6.718 18.255 1.00 94.88 113 GLU A N 1
ATOM 848 C CA . GLU A 1 113 ? -5.810 -7.393 16.946 1.00 94.88 113 GLU A CA 1
ATOM 849 C C . GLU A 1 113 ? -5.578 -6.410 15.785 1.00 94.88 113 GLU A C 1
ATOM 851 O O . GLU A 1 113 ? -4.865 -6.706 14.820 1.00 94.88 113 GLU A O 1
ATOM 856 N N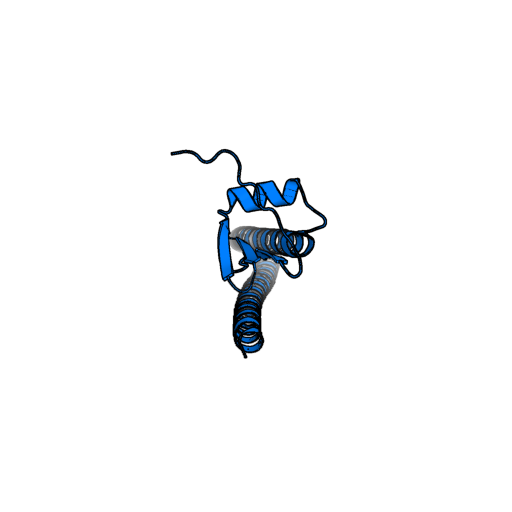 . THR A 1 114 ? -6.149 -5.206 15.888 1.00 91.50 114 THR A N 1
ATOM 857 C CA . THR A 1 114 ? -5.967 -4.147 14.885 1.00 91.50 114 THR A CA 1
ATOM 858 C C . THR A 1 114 ? -4.524 -3.645 14.866 1.00 91.50 114 THR A C 1
ATOM 860 O O . THR A 1 114 ? -3.958 -3.483 13.786 1.00 91.50 114 THR A O 1
ATOM 863 N N . THR A 1 115 ? -3.910 -3.430 16.035 1.00 93.69 115 THR A N 1
ATOM 864 C CA . THR A 1 115 ? -2.491 -3.057 16.142 1.00 93.69 115 THR A CA 1
ATOM 865 C C . THR A 1 115 ? -1.587 -4.137 15.557 1.00 93.69 115 THR A C 1
ATOM 867 O O . THR A 1 115 ? -0.734 -3.824 14.734 1.00 93.69 115 THR A O 1
ATOM 870 N N . GLU A 1 116 ? -1.805 -5.408 15.904 1.00 94.12 116 GLU A N 1
ATOM 871 C CA . GLU A 1 116 ? -1.007 -6.520 15.375 1.00 94.12 116 GLU A CA 1
ATOM 872 C C . GLU A 1 116 ? -1.078 -6.596 13.843 1.00 94.12 116 GLU A C 1
ATOM 874 O O . GLU A 1 116 ? -0.060 -6.778 13.167 1.00 94.12 116 GLU A O 1
ATOM 879 N N . THR A 1 117 ? -2.274 -6.394 13.286 1.00 90.94 117 THR A N 1
ATOM 880 C CA . THR A 1 117 ? -2.485 -6.368 11.836 1.00 90.94 117 THR A CA 1
ATOM 881 C C . THR A 1 117 ? -1.789 -5.171 11.186 1.00 90.94 117 THR A C 1
ATOM 883 O O . THR A 1 117 ? -1.122 -5.336 10.165 1.00 90.94 117 THR A O 1
ATOM 886 N N . ALA A 1 118 ? -1.903 -3.974 11.769 1.00 88.50 118 ALA A N 1
ATOM 887 C CA . ALA A 1 118 ? -1.243 -2.773 11.258 1.00 88.50 118 ALA A CA 1
ATOM 888 C C . ALA A 1 118 ? 0.288 -2.922 11.257 1.00 88.50 118 ALA A C 1
ATOM 890 O O . ALA A 1 118 ? 0.933 -2.615 10.254 1.00 88.50 118 ALA A O 1
ATOM 891 N N . ASP A 1 119 ? 0.859 -3.484 12.324 1.00 90.06 119 ASP A N 1
ATOM 892 C CA . ASP A 1 119 ? 2.294 -3.764 12.417 1.00 90.06 119 ASP A CA 1
ATOM 893 C C . ASP A 1 119 ? 2.747 -4.803 11.379 1.00 90.06 119 ASP A C 1
ATOM 895 O O . ASP A 1 119 ? 3.854 -4.723 10.842 1.00 90.06 119 ASP A O 1
ATOM 899 N N . ALA A 1 120 ? 1.912 -5.806 11.085 1.00 89.38 120 ALA A N 1
ATOM 900 C CA . ALA A 1 120 ? 2.199 -6.782 10.038 1.00 89.38 120 ALA A CA 1
ATOM 901 C C . ALA A 1 120 ? 2.220 -6.140 8.641 1.00 89.38 120 ALA A C 1
ATOM 903 O O . ALA A 1 120 ? 3.094 -6.473 7.838 1.00 89.38 120 ALA A O 1
ATOM 904 N N . VAL A 1 121 ? 1.307 -5.201 8.373 1.00 83.94 121 VAL A N 1
ATOM 905 C CA . VAL A 1 121 ? 1.277 -4.429 7.122 1.00 83.94 121 VAL A CA 1
ATOM 906 C C . VAL A 1 121 ? 2.518 -3.542 6.993 1.00 83.94 121 VAL A C 1
ATOM 908 O O . VAL A 1 121 ? 3.190 -3.623 5.967 1.00 83.94 121 VAL A O 1
ATOM 911 N N . ASP A 1 122 ? 2.885 -2.770 8.023 1.00 85.62 122 ASP A N 1
ATOM 912 C CA . ASP A 1 122 ? 4.095 -1.924 8.004 1.00 85.62 122 ASP A CA 1
ATOM 913 C C . ASP A 1 122 ? 5.364 -2.755 7.744 1.00 85.62 122 ASP A C 1
ATOM 915 O O . ASP A 1 122 ? 6.176 -2.412 6.880 1.00 85.62 122 ASP A O 1
ATOM 919 N N . ARG A 1 123 ? 5.508 -3.916 8.402 1.00 88.12 123 ARG A N 1
ATOM 920 C CA . ARG A 1 123 ? 6.624 -4.839 8.128 1.00 88.12 123 ARG A CA 1
ATOM 921 C C . ARG A 1 123 ? 6.639 -5.319 6.677 1.00 88.12 123 ARG A C 1
ATOM 923 O O . ARG A 1 123 ? 7.700 -5.316 6.058 1.00 88.12 123 ARG A O 1
ATOM 930 N N . ALA A 1 124 ? 5.489 -5.721 6.136 1.00 84.00 124 ALA A N 1
ATOM 931 C CA . ALA A 1 124 ? 5.392 -6.198 4.760 1.00 84.00 124 ALA A CA 1
ATOM 932 C C . ALA A 1 124 ? 5.768 -5.106 3.745 1.00 84.00 124 ALA A C 1
ATOM 934 O O . ALA A 1 124 ? 6.526 -5.381 2.815 1.00 84.00 124 ALA A O 1
ATOM 935 N N . VAL A 1 125 ? 5.309 -3.867 3.957 1.00 82.44 125 VAL A N 1
ATOM 936 C CA . VAL A 1 125 ? 5.667 -2.713 3.116 1.00 82.44 125 VAL A CA 1
ATOM 937 C C . VAL A 1 125 ? 7.173 -2.459 3.158 1.00 82.44 125 VAL A C 1
ATOM 939 O O . VAL A 1 125 ? 7.796 -2.331 2.106 1.00 82.44 125 VAL A O 1
ATOM 942 N N . ARG A 1 126 ? 7.798 -2.459 4.343 1.00 82.75 126 ARG A N 1
ATOM 943 C CA . ARG A 1 126 ? 9.257 -2.279 4.461 1.00 82.75 126 ARG A CA 1
ATOM 944 C C . ARG A 1 126 ? 10.036 -3.370 3.737 1.00 82.75 126 ARG A C 1
ATOM 946 O O . ARG A 1 126 ? 10.940 -3.059 2.969 1.00 82.75 126 ARG A O 1
ATOM 953 N N . THR A 1 127 ? 9.660 -4.635 3.929 1.00 86.06 127 THR A N 1
ATOM 954 C CA . THR A 1 127 ? 10.299 -5.758 3.226 1.00 86.06 127 THR A CA 1
ATOM 955 C C . THR A 1 127 ? 10.134 -5.641 1.711 1.00 86.06 127 THR A C 1
ATOM 957 O O . THR A 1 127 ? 11.079 -5.906 0.972 1.00 86.06 127 THR A O 1
ATOM 960 N N . PHE A 1 128 ? 8.964 -5.211 1.235 1.00 81.12 128 PHE A N 1
ATOM 961 C CA . PHE A 1 128 ? 8.730 -4.971 -0.186 1.00 81.12 128 PHE A CA 1
ATOM 962 C C . PHE A 1 128 ? 9.631 -3.857 -0.745 1.00 81.12 128 PHE A C 1
ATOM 964 O O . PHE A 1 128 ? 10.257 -4.041 -1.791 1.00 81.12 128 PHE A O 1
ATOM 971 N N . VAL A 1 129 ? 9.760 -2.733 -0.032 1.00 80.88 129 VAL A N 1
ATOM 972 C CA . VAL A 1 129 ? 10.650 -1.624 -0.419 1.00 80.88 129 VAL A CA 1
ATOM 973 C C . VAL A 1 129 ? 12.109 -2.085 -0.483 1.00 80.88 129 VAL A C 1
ATOM 975 O O . VAL A 1 129 ? 12.797 -1.824 -1.468 1.00 80.88 129 VAL A O 1
ATOM 978 N N . GLU A 1 130 ? 12.584 -2.823 0.521 1.00 79.88 130 GLU A N 1
ATOM 979 C CA . GLU A 1 130 ? 13.950 -3.362 0.541 1.00 79.88 130 GLU A CA 1
ATOM 980 C C . GLU A 1 130 ? 14.212 -4.341 -0.613 1.00 79.88 130 GLU A C 1
ATOM 982 O O . GLU A 1 130 ? 15.264 -4.280 -1.256 1.00 79.88 130 GLU A O 1
ATOM 987 N N . ALA A 1 131 ? 13.255 -5.229 -0.900 1.00 73.94 131 ALA A N 1
ATOM 988 C CA . ALA A 1 131 ? 13.352 -6.177 -2.005 1.00 73.94 131 ALA A CA 1
ATOM 989 C C . ALA A 1 131 ? 13.411 -5.462 -3.362 1.00 73.94 131 ALA A C 1
ATOM 991 O O . ALA A 1 131 ? 14.216 -5.842 -4.215 1.00 73.94 131 ALA A O 1
ATOM 992 N N . THR A 1 132 ? 12.616 -4.404 -3.532 1.00 72.44 132 THR A N 1
ATOM 993 C CA . THR A 1 132 ? 12.588 -3.594 -4.757 1.00 72.44 132 THR A CA 1
ATOM 994 C C . THR A 1 132 ? 13.926 -2.888 -4.967 1.00 72.44 132 THR A C 1
ATOM 996 O O . THR A 1 132 ? 14.569 -3.108 -5.988 1.00 72.44 132 THR A O 1
ATOM 999 N N . LEU A 1 133 ? 14.448 -2.198 -3.945 1.00 75.50 133 LEU A N 1
ATOM 1000 C CA . LEU A 1 133 ? 15.773 -1.562 -4.004 1.00 75.50 133 LEU A CA 1
ATOM 1001 C C . LEU A 1 133 ? 16.904 -2.556 -4.316 1.00 75.50 133 LEU A C 1
ATOM 1003 O O . LEU A 1 133 ? 17.876 -2.222 -4.993 1.00 75.50 133 LEU A O 1
ATOM 1007 N N . SER A 1 134 ? 16.819 -3.782 -3.794 1.00 71.06 134 SER A N 1
ATOM 1008 C CA . SER A 1 134 ? 17.792 -4.838 -4.085 1.00 71.06 134 SER A CA 1
ATOM 1009 C C . SER A 1 134 ? 17.714 -5.312 -5.540 1.00 71.06 134 SER A C 1
ATOM 1011 O O . SER A 1 134 ? 18.753 -5.503 -6.180 1.00 71.06 134 SER A O 1
ATOM 1013 N N . ALA A 1 135 ? 16.496 -5.476 -6.069 1.00 67.88 135 ALA A N 1
ATOM 1014 C CA . ALA A 1 135 ? 16.263 -5.811 -7.470 1.00 67.88 135 ALA A CA 1
ATOM 1015 C C . ALA A 1 135 ? 16.785 -4.712 -8.407 1.00 67.88 135 ALA A C 1
ATOM 1017 O O . ALA A 1 135 ? 17.455 -5.037 -9.384 1.00 67.88 135 ALA A O 1
ATOM 1018 N N . ASP A 1 136 ? 16.585 -3.439 -8.066 1.00 67.00 136 ASP A N 1
ATOM 1019 C CA . ASP A 1 136 ? 17.065 -2.301 -8.861 1.00 67.00 136 ASP A CA 1
ATOM 1020 C C . ASP A 1 136 ? 18.589 -2.280 -8.932 1.00 67.00 136 ASP A C 1
ATOM 1022 O O . ASP A 1 136 ? 19.169 -2.309 -10.011 1.00 67.00 136 ASP A O 1
ATOM 1026 N N . ARG A 1 137 ? 19.267 -2.413 -7.785 1.00 69.81 137 ARG A N 1
ATOM 1027 C CA . ARG A 1 137 ? 20.736 -2.532 -7.757 1.00 69.81 137 ARG A CA 1
ATOM 1028 C C . ARG A 1 137 ? 21.248 -3.755 -8.518 1.00 69.81 137 ARG A C 1
ATOM 1030 O O . ARG A 1 137 ? 22.412 -3.798 -8.918 1.00 69.81 137 ARG A O 1
ATOM 1037 N N . ALA A 1 138 ? 20.460 -4.823 -8.617 1.00 66.88 138 ALA A N 1
ATOM 1038 C CA . ALA A 1 138 ? 20.819 -5.979 -9.431 1.00 66.88 138 ALA A CA 1
ATOM 1039 C C . ALA A 1 138 ? 20.646 -5.680 -10.928 1.00 66.88 138 ALA A C 1
ATOM 1041 O O . ALA A 1 138 ? 21.529 -6.049 -11.700 1.00 66.88 138 ALA A O 1
ATOM 1042 N N . ALA A 1 139 ? 19.577 -4.978 -11.311 1.00 65.25 139 ALA A N 1
ATOM 1043 C CA . ALA A 1 139 ? 19.340 -4.517 -12.674 1.00 65.25 139 ALA A CA 1
ATOM 1044 C C . ALA A 1 139 ? 20.427 -3.533 -13.138 1.00 65.25 139 ALA A C 1
ATOM 1046 O O . ALA A 1 139 ? 21.022 -3.764 -14.186 1.00 65.25 139 ALA A O 1
ATOM 1047 N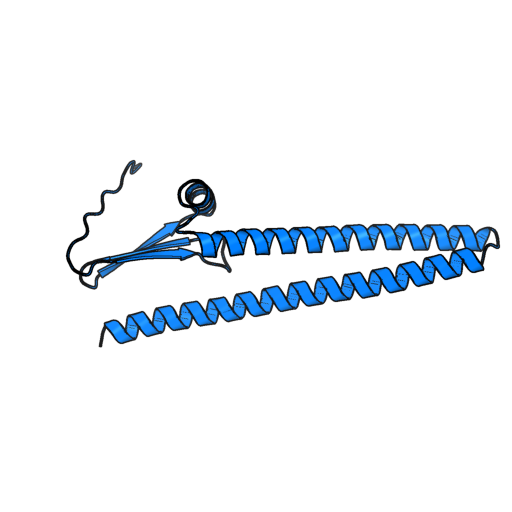 N . ASP A 1 140 ? 20.792 -2.542 -12.321 1.00 65.81 140 ASP A N 1
ATOM 1048 C CA . ASP A 1 140 ? 21.866 -1.584 -12.626 1.00 65.81 140 ASP A CA 1
ATOM 1049 C C . ASP A 1 140 ? 23.207 -2.291 -12.859 1.00 65.81 140 ASP A C 1
ATOM 1051 O O . ASP A 1 140 ? 23.938 -2.005 -13.808 1.00 65.81 140 ASP A O 1
ATOM 1055 N N . ARG A 1 141 ? 23.530 -3.275 -12.007 1.00 69.62 141 ARG A N 1
ATOM 1056 C CA . ARG A 1 141 ? 24.743 -4.090 -12.166 1.00 69.62 141 ARG A CA 1
ATOM 1057 C C . ARG A 1 141 ? 24.709 -4.923 -13.441 1.00 69.62 141 ARG A C 1
ATOM 1059 O O . ARG A 1 141 ? 25.750 -5.078 -14.075 1.00 69.62 141 ARG A O 1
ATOM 1066 N N . LEU A 1 142 ? 23.548 -5.470 -13.799 1.00 60.16 142 LEU A N 1
ATOM 1067 C CA . LEU A 1 142 ? 23.371 -6.231 -15.032 1.00 60.16 142 LEU A CA 1
ATOM 1068 C C . LEU A 1 142 ? 23.559 -5.323 -16.254 1.00 60.16 142 LEU A C 1
ATOM 1070 O O . LEU A 1 142 ? 24.341 -5.666 -17.136 1.00 60.16 142 LEU A O 1
ATOM 1074 N N . ALA A 1 143 ? 22.917 -4.153 -16.275 1.00 63.44 143 ALA A N 1
ATOM 1075 C CA . ALA A 1 143 ? 23.062 -3.166 -17.342 1.00 63.44 143 ALA A CA 1
ATOM 1076 C C . ALA A 1 143 ? 24.534 -2.764 -17.517 1.00 63.44 143 ALA A C 1
ATOM 1078 O O . ALA A 1 143 ? 25.090 -2.898 -18.605 1.00 63.44 143 ALA A O 1
ATOM 1079 N N . HIS A 1 144 ? 25.218 -2.417 -16.421 1.00 61.84 144 HIS A N 1
ATOM 1080 C CA . HIS A 1 144 ? 26.634 -2.051 -16.457 1.00 61.84 144 HIS A CA 1
ATOM 1081 C C . HIS A 1 144 ? 27.546 -3.192 -16.945 1.00 61.84 144 HIS A C 1
ATOM 1083 O O . HIS A 1 144 ? 28.464 -2.968 -17.731 1.00 61.84 144 HIS A O 1
ATOM 1089 N N . ALA A 1 145 ? 27.289 -4.435 -16.524 1.00 64.12 145 ALA A N 1
ATOM 1090 C CA . ALA A 1 145 ? 28.042 -5.596 -16.999 1.00 64.12 145 ALA A CA 1
ATOM 1091 C C . ALA A 1 145 ? 27.824 -5.866 -18.498 1.00 64.12 145 ALA A C 1
ATOM 1093 O O . ALA A 1 145 ? 28.750 -6.292 -19.185 1.00 64.12 145 ALA A O 1
ATOM 1094 N N . THR A 1 146 ? 26.621 -5.593 -19.005 1.00 58.88 146 THR A N 1
ATOM 1095 C CA . THR A 1 146 ? 26.278 -5.752 -20.426 1.00 58.88 146 THR A CA 1
ATOM 1096 C C . THR A 1 146 ? 27.012 -4.716 -21.282 1.00 58.88 146 THR A C 1
ATOM 1098 O O . THR A 1 146 ? 27.578 -5.075 -22.311 1.00 58.88 146 THR A O 1
ATOM 1101 N N . VAL A 1 147 ? 27.120 -3.471 -20.798 1.00 56.91 147 VAL A N 1
ATOM 1102 C CA . VAL A 1 147 ? 27.935 -2.409 -21.420 1.00 56.91 147 VAL A CA 1
ATOM 1103 C C . VAL A 1 147 ? 29.408 -2.820 -21.522 1.00 56.91 147 VAL A C 1
ATOM 1105 O O . VAL A 1 147 ? 30.014 -2.697 -22.583 1.00 56.91 147 VAL A O 1
ATOM 1108 N N . LEU A 1 148 ? 29.989 -3.371 -20.451 1.00 56.34 148 LEU A N 1
ATOM 1109 C CA . LEU A 1 148 ? 31.389 -3.820 -20.457 1.00 56.34 148 LEU A CA 1
ATOM 1110 C C . LEU A 1 148 ? 31.629 -5.007 -21.406 1.00 56.34 148 LEU A C 1
ATOM 1112 O O . LEU A 1 148 ? 32.682 -5.093 -22.038 1.00 56.34 148 LEU A O 1
ATOM 1116 N N . ALA A 1 149 ? 30.659 -5.915 -21.520 1.00 55.91 149 ALA A N 1
ATOM 1117 C CA . ALA A 1 149 ? 30.748 -7.068 -22.410 1.00 55.91 149 ALA A CA 1
ATOM 1118 C C . ALA A 1 149 ? 30.634 -6.691 -23.898 1.00 55.91 149 ALA A C 1
ATOM 1120 O O . ALA A 1 149 ? 31.245 -7.359 -24.724 1.00 55.91 149 ALA A O 1
ATOM 1121 N N . GLY A 1 150 ? 29.898 -5.627 -24.241 1.00 48.78 150 GLY A N 1
ATOM 1122 C CA . GLY A 1 150 ? 29.786 -5.118 -25.616 1.00 48.78 150 GLY A CA 1
ATOM 1123 C C . GLY A 1 150 ? 31.015 -4.345 -26.117 1.00 48.78 150 GLY A C 1
ATOM 1124 O O . GLY A 1 150 ? 31.166 -4.152 -27.318 1.00 48.78 150 GLY A O 1
ATOM 1125 N N . GLN A 1 151 ? 31.909 -3.928 -25.214 1.00 48.66 151 GLN A N 1
ATOM 1126 C CA . GLN A 1 151 ? 33.167 -3.235 -25.534 1.00 48.66 151 GLN A CA 1
ATOM 1127 C C . GLN A 1 151 ? 34.372 -4.185 -25.711 1.00 48.66 151 GLN A C 1
ATOM 1129 O O . GLN A 1 151 ? 35.493 -3.715 -25.919 1.00 48.66 151 GLN A O 1
ATOM 1134 N N . SER A 1 152 ? 34.157 -5.502 -25.582 1.00 46.88 152 SER A N 1
ATOM 1135 C CA . SER A 1 152 ? 35.178 -6.565 -25.650 1.00 46.88 152 SER A CA 1
ATOM 1136 C C . SER A 1 152 ? 35.165 -7.284 -26.996 1.00 46.88 152 SER A C 1
ATOM 1138 O O . SER A 1 152 ? 36.267 -7.598 -27.500 1.00 46.88 152 SER A O 1
#

pLDDT: mean 74.33, std 15.85, range [35.34, 97.44]

Foldseek 3Di:
DDDPDDDDDADDPWDWDKAQDLPDLKIWTWTQHPNDIDIDIDHNVVVVVVCVVCVPNCVVVVVSVVLVVVLVVLVVLLVVLVVLLVVLQVVLVVCVVVVVNVSSVVSNVSSVVSNVVNVVSVVVNVVVVVVVVVVSVVVVVVVVVVSVVVVD

Radius of gyration: 25.14 Å; chains: 1; bounding box: 55×37×74 Å

Sequence (152 aa):
MSIRSLGIEMEGQDTIEFHASRSEPTAWIVLDVDGSQCEIQLAQSHVETLRDQLPGVLADLARVGDEDDARQRADDAVLRATDAVTRALEKARLAENTGAHEVATSLRTAAAETTETADAVDRAVRTFVEATLSADRAADRLAHATVLAGQS

Organism: NCBI:txid485602

Secondary structure (DSSP, 8-state):
-----------TT-EEEEEE-SSSSEEEEEEEETTEEEEEEEEHHHHHHHHHH-TTT-HHHHHHHHHHHHHHHHHHHHHHHHHHHHHHHHHHHHHHHTT-HHHHHHHHHHHHHHHHHHHHHHHHHHHHHHHHHHHHHHHHHHHHHHHHHHT-